Protein AF-A0A2W0BZJ8-F1 (afdb_monomer)

pLDDT: mean 74.76, std 22.72, range [30.5, 95.12]

Radius of gyration: 19.14 Å; Cα contacts (8 Å, |Δi|>4): 66; chains: 1; bounding box: 60×32×67 Å

Nearest PDB structures (foldseek):
  5wur-assembly1_A  TM=9.660E-01  e=5.192E-05  Bacillus subtilis subsp. subtilis str. 168
  5wuq-assembly1_A  TM=9.652E-01  e=1.629E-04  Bacillus subtilis subsp. subtilis str. 168
  8z6g-assembly3_F  TM=9.174E-01  e=8.027E-05  Pseudomonas aeruginosa
  8z6g-assembly1_B  TM=8.097E-01  e=4.410E-05  Pseudomonas aeruginosa
  4cxf-assembly1_A  TM=8.464E-01  e=1.694E-03  Cupriavidus metallidurans CH34

Foldseek 3Di:
DDDDDDDDDPDDDDDPPPPDDDDDDDPPPCPPPCQVLLVVLLVVLLVVPPVSLVVVCVVCLVVQLVLLCVLQVDNVRSVVLSVVLSVVCSVCSNVDPPPDGPNVVSSVSSVVSSVVVVVVVVVVVVPPDDDPDD

Sequence (134 aa):
MATAGQARGVKAREDSSVSTAIAASGPMVSHTLNRVNDADLIREAQRGSRTAFEELVRQYDQAVLRLALHLTGSEAEAQDIYQEAFLKAYRHLGNFRFECSFYTWMYRIVTNLCLDHLRKKKTRREDSPVMVDA

Mean predicted aligned error: 12.76 Å

Secondary structure (DSSP, 8-state):
-------------------------S-----TT-HHHHHHHHHHHHTT-HHHHHHHHHHHHHHHHHHHHHHHS-HHHHHHHHHHHHHHHHHHGGG--SSS-HHHHHHHHHHHHHHHHHHHHHHHHH--PPP---

Structure (mmCIF, N/CA/C/O backbone):
data_AF-A0A2W0BZJ8-F1
#
_entry.id   AF-A0A2W0BZJ8-F1
#
loop_
_atom_site.group_PDB
_atom_site.id
_atom_site.type_symbol
_atom_site.label_atom_id
_atom_site.label_alt_id
_atom_site.label_comp_id
_atom_site.label_asym_id
_atom_site.label_entity_id
_atom_site.label_seq_id
_atom_site.pdbx_PDB_ins_code
_atom_site.Cartn_x
_atom_site.Cartn_y
_atom_site.Cartn_z
_atom_site.occupancy
_atom_site.B_iso_or_equiv
_atom_site.auth_seq_id
_atom_site.auth_comp_id
_atom_site.auth_asym_id
_atom_site.auth_atom_id
_atom_site.pdbx_PDB_model_num
ATOM 1 N N . MET A 1 1 ? -5.863 -15.429 -40.295 1.00 39.69 1 MET A N 1
ATOM 2 C CA . MET A 1 1 ? -4.859 -14.473 -39.783 1.00 39.69 1 MET A CA 1
ATOM 3 C C . MET A 1 1 ? -5.545 -13.590 -38.760 1.00 39.69 1 MET A C 1
ATOM 5 O O . MET A 1 1 ? -6.467 -12.873 -39.118 1.00 39.69 1 MET A O 1
ATOM 9 N N . ALA A 1 2 ? -5.192 -13.758 -37.488 1.00 35.62 2 ALA A N 1
ATOM 10 C CA . ALA A 1 2 ? -5.750 -13.003 -36.375 1.00 35.62 2 ALA A CA 1
ATOM 11 C C . ALA A 1 2 ? -4.923 -11.732 -36.159 1.00 35.62 2 ALA A C 1
ATOM 13 O O . ALA A 1 2 ? -3.715 -11.835 -35.968 1.00 35.62 2 ALA A O 1
ATOM 14 N N . THR A 1 3 ? -5.576 -10.570 -36.136 1.00 35.91 3 THR A N 1
ATOM 15 C CA . THR A 1 3 ? -5.008 -9.353 -35.549 1.00 35.91 3 THR A CA 1
ATOM 16 C C . THR A 1 3 ? -6.038 -8.759 -34.604 1.00 35.91 3 THR A C 1
ATOM 18 O O . THR A 1 3 ? -7.092 -8.270 -35.004 1.00 35.91 3 THR A O 1
ATOM 21 N N . ALA A 1 4 ? -5.710 -8.884 -33.323 1.00 31.48 4 ALA A N 1
ATOM 22 C CA . ALA A 1 4 ? -6.309 -8.193 -32.202 1.00 31.48 4 ALA A CA 1
ATOM 23 C C . ALA A 1 4 ? -6.021 -6.685 -32.271 1.00 31.48 4 ALA A C 1
ATOM 25 O O . ALA A 1 4 ? -4.988 -6.281 -32.798 1.00 31.48 4 ALA A O 1
ATOM 26 N N . GLY A 1 5 ? -6.877 -5.869 -31.649 1.00 31.38 5 GLY A N 1
ATOM 27 C CA . GLY A 1 5 ? -6.461 -4.526 -31.239 1.00 31.38 5 GLY A CA 1
ATOM 28 C C . GLY A 1 5 ? -7.517 -3.430 -31.293 1.00 31.38 5 GLY A C 1
ATOM 29 O O . GLY A 1 5 ? -7.241 -2.375 -31.846 1.00 31.38 5 GLY A O 1
ATOM 30 N N . GLN A 1 6 ? -8.688 -3.613 -30.676 1.00 30.50 6 GLN A N 1
ATOM 31 C CA . GLN A 1 6 ? -9.502 -2.463 -30.266 1.00 30.50 6 GLN A CA 1
ATOM 32 C C . GLN A 1 6 ? -9.383 -2.316 -28.747 1.00 30.50 6 GLN A C 1
ATOM 34 O O . GLN A 1 6 ? -10.126 -2.918 -27.970 1.00 30.50 6 GLN A O 1
ATOM 39 N N . ALA A 1 7 ? -8.375 -1.553 -28.325 1.00 34.78 7 ALA A N 1
ATOM 40 C CA . ALA A 1 7 ? -8.195 -1.152 -26.941 1.00 34.78 7 ALA A CA 1
ATOM 41 C C . ALA A 1 7 ? -9.411 -0.323 -26.499 1.00 34.78 7 ALA A C 1
ATOM 43 O O . ALA A 1 7 ? -9.691 0.752 -27.031 1.00 34.78 7 ALA A O 1
ATOM 44 N N . ARG A 1 8 ? -10.159 -0.856 -25.529 1.00 34.06 8 ARG A N 1
ATOM 45 C CA . ARG A 1 8 ? -11.220 -0.142 -24.821 1.00 34.06 8 ARG A CA 1
ATOM 46 C C . ARG A 1 8 ? -10.609 1.050 -24.089 1.00 34.06 8 ARG A C 1
ATOM 48 O O . ARG A 1 8 ? -9.791 0.870 -23.191 1.00 34.06 8 ARG A O 1
ATOM 55 N N . GLY A 1 9 ? -11.064 2.249 -24.444 1.00 32.38 9 GLY A N 1
ATOM 56 C CA . GLY A 1 9 ? -10.831 3.464 -23.677 1.00 32.38 9 GLY A CA 1
ATOM 57 C C . GLY A 1 9 ? -11.359 3.306 -22.253 1.00 32.38 9 GLY A C 1
ATOM 58 O O . GLY A 1 9 ? -12.564 3.362 -22.004 1.00 32.38 9 GLY A O 1
ATOM 59 N N . VAL A 1 10 ? -10.448 3.105 -21.306 1.00 40.88 10 VAL A N 1
ATOM 60 C CA . VAL A 1 10 ? -10.720 3.291 -19.883 1.00 40.88 10 VAL A CA 1
ATOM 61 C C . VAL A 1 10 ? -10.695 4.786 -19.617 1.00 40.88 10 VAL A C 1
ATOM 63 O O . VAL A 1 10 ? -9.653 5.411 -19.468 1.00 40.88 10 VAL A O 1
ATOM 66 N N . LYS A 1 11 ? -11.908 5.338 -19.644 1.00 31.28 11 LYS A N 1
ATOM 67 C CA . LYS A 1 11 ? -12.306 6.669 -19.201 1.00 31.28 11 LYS A CA 1
ATOM 68 C C . LYS A 1 11 ? -11.482 7.103 -17.985 1.00 31.28 11 LYS A C 1
ATOM 70 O O . LYS A 1 11 ? -11.707 6.605 -16.882 1.00 31.28 11 LY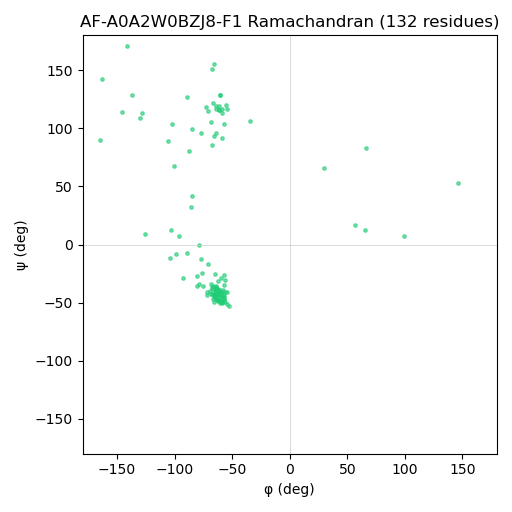S A O 1
ATOM 75 N N . ALA A 1 12 ? -10.555 8.026 -18.230 1.00 39.16 12 ALA A N 1
ATOM 76 C CA . ALA A 1 12 ? -9.969 8.892 -17.224 1.00 39.16 12 ALA A CA 1
ATOM 77 C C . ALA A 1 12 ? -11.116 9.624 -16.521 1.00 39.16 12 ALA A C 1
ATOM 79 O O . ALA A 1 12 ? -11.935 10.277 -17.170 1.00 39.16 12 ALA A O 1
ATOM 80 N N . ARG A 1 13 ? -11.232 9.428 -15.213 1.00 36.09 13 ARG A N 1
ATOM 81 C CA . ARG A 1 13 ? -12.170 10.162 -14.371 1.00 36.09 13 ARG A CA 1
ATOM 82 C C . ARG A 1 13 ? -11.546 10.379 -13.002 1.00 36.09 13 ARG A C 1
ATOM 84 O O . ARG A 1 13 ? -11.277 9.418 -12.286 1.00 36.09 13 ARG A O 1
ATOM 91 N N . GLU A 1 14 ? -11.322 11.667 -12.760 1.00 34.31 14 GLU A N 1
ATOM 92 C CA . GLU A 1 14 ? -11.259 12.379 -11.485 1.00 34.31 14 GLU A CA 1
ATOM 93 C C . GLU A 1 14 ? -10.102 12.031 -10.542 1.00 34.31 14 GLU A C 1
ATOM 95 O O . GLU A 1 14 ? -10.220 11.269 -9.586 1.00 34.31 14 GLU A O 1
ATOM 100 N N . ASP A 1 15 ? -8.954 12.657 -10.810 1.00 36.94 15 ASP A N 1
ATOM 101 C CA . ASP A 1 15 ? -8.429 13.763 -9.994 1.00 36.94 15 ASP A CA 1
ATOM 102 C C . ASP A 1 15 ? -8.806 13.744 -8.503 1.00 36.94 15 ASP A C 1
ATOM 104 O O . ASP A 1 15 ? -9.441 14.661 -7.987 1.00 36.94 15 ASP A O 1
ATOM 108 N N . SER A 1 16 ? -8.331 12.748 -7.755 1.00 39.12 16 SER A N 1
ATOM 109 C CA . SER A 1 16 ? -8.148 12.925 -6.314 1.00 39.12 16 SER A CA 1
ATOM 110 C C . SER A 1 16 ? -6.763 13.515 -6.071 1.00 39.12 16 SER A C 1
ATOM 112 O O . SER A 1 16 ? -5.781 12.829 -5.779 1.00 39.12 16 SER A O 1
ATOM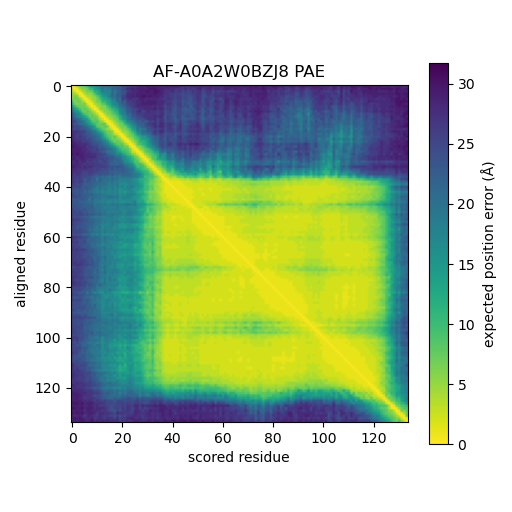 114 N N . SER A 1 17 ? -6.698 14.832 -6.258 1.00 38.44 17 SER A N 1
ATOM 115 C CA . SER A 1 17 ? -5.668 15.690 -5.690 1.00 38.44 17 SER A CA 1
ATOM 116 C C . SER A 1 17 ? -5.715 15.548 -4.168 1.00 38.44 17 SER A C 1
ATOM 118 O O . SER A 1 17 ? -6.457 16.249 -3.487 1.00 38.44 17 SER A O 1
ATOM 120 N N . VAL A 1 18 ? -4.933 14.621 -3.615 1.00 39.12 18 VAL A N 1
ATOM 121 C CA . VAL A 1 18 ? -4.582 14.651 -2.190 1.00 39.12 18 VAL A CA 1
ATOM 122 C C . VAL A 1 18 ? -3.176 15.224 -2.076 1.00 39.12 18 VAL A C 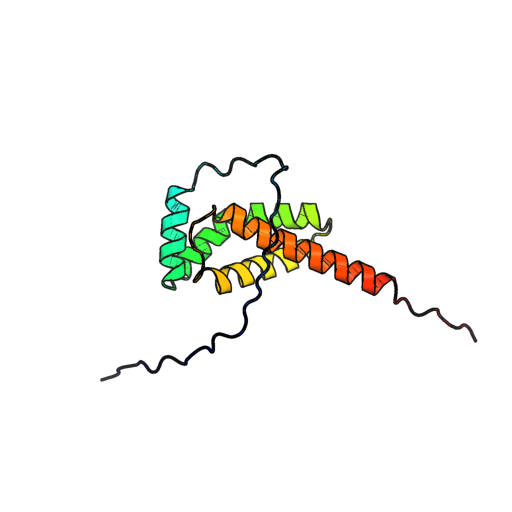1
ATOM 124 O O . VAL A 1 18 ? -2.202 14.556 -1.721 1.00 39.12 18 VAL A O 1
ATOM 127 N N . SER A 1 19 ? -3.086 16.510 -2.418 1.00 37.84 19 SER A N 1
ATOM 128 C CA . SER A 1 19 ? -2.018 17.389 -1.959 1.00 37.84 19 SER A CA 1
ATOM 129 C C . SER A 1 19 ? -2.160 17.547 -0.451 1.00 37.84 19 SER A C 1
ATOM 131 O O . SER A 1 19 ? -2.897 18.387 0.054 1.00 37.84 19 SER A O 1
ATOM 133 N N . THR A 1 20 ? -1.460 16.708 0.298 1.00 36.16 20 THR A N 1
ATOM 134 C CA . THR A 1 20 ? -1.161 16.982 1.701 1.00 36.16 20 THR A CA 1
ATOM 135 C C . THR A 1 20 ? 0.335 16.809 1.883 1.00 36.16 20 THR A C 1
ATOM 137 O O . THR A 1 20 ? 0.891 15.725 1.681 1.00 36.16 20 THR A O 1
ATOM 140 N N . ALA A 1 21 ? 0.988 17.936 2.161 1.00 40.28 21 ALA A N 1
ATOM 141 C CA . ALA A 1 21 ? 2.381 18.016 2.547 1.00 40.28 21 ALA A CA 1
ATOM 142 C C . ALA A 1 21 ? 2.548 17.294 3.887 1.00 40.28 21 ALA A C 1
ATOM 144 O O . ALA A 1 21 ? 1.963 17.689 4.891 1.00 40.28 21 ALA A O 1
ATOM 145 N N . ILE A 1 22 ? 3.325 16.218 3.889 1.00 48.47 22 ILE A N 1
ATOM 146 C CA . ILE A 1 22 ? 3.697 15.492 5.102 1.00 48.47 22 ILE A CA 1
ATOM 147 C C . ILE A 1 22 ? 5.124 15.900 5.429 1.00 48.47 22 ILE A C 1
ATOM 149 O O . ILE A 1 22 ? 6.072 15.494 4.755 1.00 48.47 22 ILE A O 1
ATOM 153 N N . ALA A 1 23 ? 5.239 16.765 6.435 1.00 35.56 23 ALA A N 1
ATOM 154 C CA . ALA A 1 23 ? 6.492 17.111 7.076 1.00 35.56 23 ALA A CA 1
ATOM 155 C C . ALA A 1 23 ? 7.116 15.845 7.682 1.00 35.56 23 ALA A C 1
ATOM 157 O O . ALA A 1 23 ? 6.465 15.078 8.392 1.00 35.56 23 ALA A O 1
ATOM 158 N N . ALA A 1 24 ? 8.382 15.622 7.348 1.00 50.09 24 ALA A N 1
ATOM 159 C CA . ALA A 1 24 ? 9.184 14.503 7.800 1.00 50.09 24 ALA A CA 1
ATOM 160 C C . ALA A 1 24 ? 9.453 14.587 9.312 1.00 50.09 24 ALA A C 1
ATOM 162 O O . ALA A 1 24 ? 10.066 15.548 9.770 1.00 50.09 24 ALA A O 1
ATOM 163 N N . SER A 1 25 ? 9.047 13.571 10.077 1.00 44.03 25 SER A N 1
ATOM 164 C CA . SER A 1 25 ? 9.653 13.215 11.372 1.00 44.03 25 SER A CA 1
ATOM 165 C C . SER A 1 25 ? 9.214 11.812 11.792 1.00 44.03 25 SER A C 1
ATOM 167 O O . SER A 1 25 ? 8.198 11.615 12.446 1.00 44.03 25 SER A O 1
ATOM 169 N N . GLY A 1 26 ? 9.999 10.824 11.376 1.00 45.34 26 GLY A N 1
ATOM 170 C CA . GLY A 1 26 ? 9.945 9.437 11.831 1.00 45.34 26 GLY A CA 1
ATOM 171 C C . GLY A 1 26 ? 11.260 8.762 11.435 1.00 45.34 26 GLY A C 1
ATOM 172 O O . GLY A 1 26 ? 11.804 9.118 10.384 1.00 45.34 26 GLY A O 1
ATOM 173 N N . PRO A 1 27 ? 11.829 7.862 12.261 1.00 41.09 27 PRO A N 1
ATOM 174 C CA . PRO A 1 27 ? 13.147 7.296 12.008 1.00 41.09 27 PRO A CA 1
ATOM 175 C C . PRO A 1 27 ? 13.102 6.548 10.679 1.00 41.09 27 PRO A C 1
ATOM 177 O O . PRO A 1 27 ? 12.346 5.593 10.499 1.00 41.09 27 PRO A O 1
ATOM 180 N N . MET A 1 28 ? 13.879 7.047 9.722 1.00 44.50 28 MET A N 1
ATOM 181 C CA . MET A 1 28 ? 13.995 6.486 8.388 1.00 44.50 28 MET A CA 1
ATOM 182 C C . MET A 1 28 ? 14.598 5.087 8.523 1.00 44.50 28 MET A C 1
ATOM 184 O O . MET A 1 28 ? 15.812 4.938 8.645 1.00 44.50 28 MET A O 1
ATOM 188 N N . VAL A 1 29 ? 13.752 4.055 8.553 1.00 48.94 29 VAL A N 1
ATOM 189 C CA . VAL A 1 29 ? 14.210 2.671 8.426 1.00 48.94 29 VAL A CA 1
ATOM 190 C C . VAL A 1 29 ? 14.935 2.590 7.087 1.00 48.94 29 VAL A C 1
ATOM 192 O O . VAL A 1 29 ? 14.349 2.810 6.027 1.00 48.94 29 VAL A O 1
ATOM 195 N N . SER A 1 30 ? 16.246 2.372 7.165 1.00 48.28 30 SER A N 1
ATOM 196 C CA . SER A 1 30 ? 17.178 2.412 6.044 1.00 48.28 30 SER A CA 1
ATOM 197 C C . SER A 1 30 ? 16.898 1.252 5.084 1.00 48.28 30 SER A C 1
ATOM 199 O O . SER A 1 30 ? 17.511 0.195 5.164 1.00 48.28 30 SER A O 1
ATOM 201 N N . HIS A 1 31 ? 15.963 1.442 4.153 1.00 54.28 31 HIS A N 1
ATOM 202 C CA . HIS A 1 31 ? 15.735 0.554 3.005 1.00 54.28 31 HIS A CA 1
ATOM 203 C C . HIS A 1 31 ? 16.675 0.922 1.842 1.00 54.28 31 HIS A C 1
ATOM 205 O O . HIS A 1 31 ? 16.294 1.039 0.681 1.00 54.28 31 HIS A O 1
ATOM 211 N N . THR A 1 32 ? 17.934 1.213 2.172 1.00 52.50 32 THR A N 1
ATOM 212 C CA . THR A 1 32 ? 18.896 1.834 1.250 1.00 52.50 32 THR A CA 1
ATOM 213 C C . THR A 1 32 ? 19.469 0.834 0.235 1.00 52.50 32 THR A C 1
ATOM 215 O O . THR A 1 32 ? 20.051 1.251 -0.760 1.00 52.50 32 THR A O 1
ATOM 218 N N . LEU A 1 33 ? 19.262 -0.473 0.423 1.00 47.12 33 LEU A N 1
ATOM 219 C CA . LEU A 1 33 ? 20.020 -1.507 -0.288 1.00 47.12 33 LEU A CA 1
ATOM 220 C C . LEU A 1 33 ? 19.441 -1.979 -1.638 1.00 47.12 33 LEU A C 1
ATOM 222 O O . LEU A 1 33 ? 20.157 -2.681 -2.339 1.00 47.12 33 LEU A O 1
ATOM 226 N N . ASN A 1 34 ? 18.228 -1.578 -2.058 1.00 55.25 34 ASN A N 1
ATOM 227 C CA . ASN A 1 34 ? 17.616 -2.117 -3.295 1.00 55.25 34 ASN A CA 1
ATOM 228 C C . ASN A 1 34 ? 17.155 -1.087 -4.348 1.00 55.25 34 ASN A C 1
ATOM 230 O O . ASN A 1 34 ? 16.549 -1.444 -5.355 1.00 55.25 34 ASN A O 1
ATOM 234 N N . ARG A 1 35 ? 17.499 0.197 -4.182 1.00 56.81 35 ARG A N 1
ATOM 235 C CA . ARG A 1 35 ? 16.977 1.288 -5.035 1.00 56.81 35 ARG A CA 1
ATOM 236 C C . ARG A 1 35 ? 17.228 1.114 -6.539 1.00 56.81 35 ARG A C 1
ATOM 238 O O . ARG A 1 35 ? 16.449 1.626 -7.337 1.00 56.81 35 ARG A O 1
ATOM 245 N N . VAL A 1 36 ? 18.322 0.448 -6.920 1.00 56.47 36 VAL A N 1
ATOM 246 C CA . VAL A 1 36 ? 18.694 0.248 -8.333 1.00 56.47 36 VAL A CA 1
ATOM 247 C C . VAL A 1 36 ? 17.759 -0.757 -9.007 1.00 56.47 36 VAL A C 1
ATOM 249 O O . VAL A 1 36 ? 17.308 -0.504 -10.117 1.00 56.47 36 VAL A O 1
ATOM 252 N N . ASN A 1 37 ? 17.400 -1.843 -8.317 1.00 77.69 37 ASN A N 1
ATOM 253 C CA . ASN A 1 37 ? 16.506 -2.867 -8.857 1.00 77.69 37 ASN A CA 1
ATOM 254 C C . ASN A 1 37 ? 15.042 -2.390 -8.861 1.00 77.69 37 ASN A C 1
ATOM 256 O O . ASN A 1 37 ? 14.301 -2.634 -9.810 1.00 77.69 37 ASN A O 1
ATOM 260 N N . ASP A 1 38 ? 14.644 -1.610 -7.851 1.00 83.81 38 ASP A N 1
ATOM 261 C CA . ASP A 1 38 ? 13.289 -1.060 -7.770 1.00 83.81 38 ASP A CA 1
ATOM 262 C C . ASP A 1 38 ? 12.930 -0.231 -9.006 1.00 83.81 38 ASP A C 1
ATOM 264 O O . ASP A 1 38 ? 11.831 -0.353 -9.540 1.00 83.81 38 ASP A O 1
ATOM 268 N N . ALA A 1 39 ? 13.848 0.618 -9.479 1.00 87.19 39 ALA A N 1
ATOM 269 C CA . ALA A 1 39 ? 13.569 1.515 -10.593 1.00 87.19 39 ALA A CA 1
ATOM 270 C C . ALA A 1 39 ? 13.239 0.753 -11.886 1.00 87.19 39 ALA A C 1
ATOM 272 O O . ALA A 1 39 ? 12.290 1.112 -12.591 1.00 87.19 39 ALA A O 1
ATOM 273 N N . ASP A 1 40 ? 13.985 -0.313 -12.171 1.00 90.31 40 ASP A N 1
ATOM 274 C CA . ASP A 1 40 ? 13.777 -1.147 -13.352 1.00 90.31 40 ASP A CA 1
ATOM 275 C C . ASP A 1 40 ? 12.511 -1.996 -13.220 1.00 90.31 40 ASP A C 1
ATOM 277 O O . ASP A 1 40 ? 11.688 -2.016 -14.139 1.00 90.31 40 ASP A O 1
ATOM 281 N N . LEU A 1 41 ? 12.276 -2.597 -12.048 1.00 91.19 41 LEU A N 1
ATOM 282 C CA . LEU A 1 41 ? 11.042 -3.334 -11.768 1.00 91.19 41 LEU A CA 1
ATOM 283 C C . LEU A 1 41 ? 9.800 -2.447 -11.910 1.00 91.19 41 LEU A C 1
ATOM 285 O O . LEU A 1 41 ? 8.806 -2.866 -12.501 1.00 91.19 41 LEU A O 1
ATOM 289 N N . ILE A 1 42 ? 9.854 -1.199 -11.435 1.00 91.19 42 ILE A N 1
ATOM 290 C CA . ILE A 1 42 ? 8.746 -0.247 -11.575 1.00 91.19 42 ILE A CA 1
ATOM 291 C C . ILE A 1 42 ? 8.510 0.080 -13.049 1.00 91.19 42 ILE A C 1
ATOM 293 O O . ILE A 1 42 ? 7.361 0.088 -13.486 1.00 91.19 42 ILE A O 1
ATOM 297 N N . ARG A 1 43 ? 9.565 0.311 -13.839 1.00 92.00 43 ARG A N 1
ATOM 298 C CA . ARG A 1 43 ? 9.432 0.593 -15.280 1.00 92.00 43 ARG A CA 1
ATOM 299 C C . ARG A 1 43 ? 8.834 -0.581 -16.050 1.00 92.00 43 ARG A C 1
ATOM 301 O O . ARG A 1 43 ? 8.023 -0.362 -16.947 1.00 92.00 43 ARG A O 1
ATOM 308 N N . GLU A 1 44 ? 9.225 -1.810 -15.733 1.00 91.69 44 GLU A N 1
ATOM 309 C CA . GLU A 1 44 ? 8.647 -3.010 -16.349 1.00 91.69 44 GLU A CA 1
ATOM 310 C C . GLU A 1 44 ? 7.193 -3.222 -15.903 1.00 91.69 44 GLU A C 1
ATOM 312 O O . GLU A 1 44 ? 6.319 -3.528 -16.719 1.00 91.69 44 GLU A O 1
ATOM 317 N N . ALA A 1 45 ? 6.889 -2.977 -14.628 1.00 91.88 45 ALA A N 1
ATOM 318 C CA . ALA A 1 45 ? 5.528 -3.043 -14.109 1.00 91.88 45 ALA A CA 1
ATOM 319 C C . ALA A 1 45 ? 4.614 -1.976 -14.742 1.00 91.88 45 ALA A C 1
ATOM 321 O O . ALA A 1 45 ? 3.471 -2.274 -15.089 1.00 91.88 45 ALA A O 1
ATOM 322 N N . GLN A 1 46 ? 5.125 -0.764 -14.992 1.00 92.06 46 GLN A N 1
ATOM 323 C CA . GLN A 1 46 ? 4.427 0.292 -15.738 1.00 92.06 46 GLN A CA 1
ATOM 324 C C . GLN A 1 46 ? 4.115 -0.108 -17.186 1.00 92.06 46 GLN A C 1
ATOM 326 O O . GLN A 1 46 ? 3.090 0.303 -17.726 1.00 92.06 46 GLN A O 1
ATOM 331 N N . ARG A 1 47 ? 4.957 -0.946 -17.806 1.00 91.50 47 ARG A N 1
ATOM 332 C CA . ARG A 1 47 ? 4.718 -1.523 -19.141 1.00 91.50 47 ARG A CA 1
ATOM 333 C C . ARG A 1 47 ? 3.747 -2.710 -19.130 1.00 91.50 47 ARG A C 1
ATOM 335 O O . ARG A 1 47 ? 3.439 -3.250 -20.189 1.00 91.50 47 ARG A O 1
ATOM 342 N N . GLY A 1 48 ? 3.239 -3.102 -17.960 1.00 88.69 48 GLY A N 1
ATOM 343 C CA . GLY A 1 48 ? 2.260 -4.177 -17.799 1.00 88.69 48 GLY A CA 1
ATOM 344 C C . GLY A 1 48 ? 2.850 -5.523 -17.374 1.00 88.69 48 GLY A C 1
ATOM 345 O O . GLY A 1 48 ? 2.115 -6.511 -17.326 1.00 88.69 48 GLY A O 1
ATOM 346 N N . SER A 1 49 ? 4.144 -5.592 -17.034 1.00 92.81 49 SER A N 1
ATOM 347 C CA . SER A 1 49 ? 4.746 -6.818 -16.500 1.00 92.81 49 SER A CA 1
ATOM 348 C C . SER A 1 49 ? 4.207 -7.123 -15.102 1.00 92.81 49 SER A C 1
ATOM 350 O O . SER A 1 49 ? 4.576 -6.493 -14.109 1.00 92.81 49 SER A O 1
ATOM 352 N N . ARG A 1 50 ? 3.326 -8.125 -15.012 1.00 90.69 50 ARG A N 1
ATOM 353 C CA . ARG A 1 50 ? 2.776 -8.598 -13.730 1.00 90.69 50 ARG A CA 1
ATOM 354 C C . ARG A 1 50 ? 3.863 -9.186 -12.835 1.00 90.69 50 ARG A C 1
ATOM 356 O O . ARG A 1 50 ? 3.861 -8.915 -11.642 1.00 90.69 50 ARG A O 1
ATOM 363 N N . THR A 1 51 ? 4.817 -9.910 -13.414 1.00 92.38 51 THR A N 1
ATOM 364 C CA . THR A 1 51 ? 5.938 -10.514 -12.684 1.00 92.38 51 THR A CA 1
ATOM 365 C C . THR A 1 51 ? 6.821 -9.456 -12.024 1.00 92.38 51 THR A C 1
ATOM 367 O O . THR A 1 51 ? 7.221 -9.627 -10.878 1.00 92.38 51 THR A O 1
ATOM 370 N N . ALA A 1 52 ? 7.074 -8.331 -12.703 1.00 91.75 52 ALA A N 1
ATOM 371 C CA . ALA A 1 52 ? 7.850 -7.235 -12.123 1.00 91.75 52 ALA A CA 1
ATOM 372 C C . ALA A 1 52 ? 7.129 -6.590 -10.928 1.00 91.75 52 ALA A C 1
ATOM 374 O O . ALA A 1 52 ? 7.755 -6.255 -9.924 1.00 91.75 52 ALA A O 1
ATOM 375 N N . PHE A 1 53 ? 5.799 -6.465 -11.006 1.00 91.38 53 PHE A N 1
ATOM 376 C CA . PHE A 1 53 ? 5.006 -6.001 -9.872 1.00 91.38 53 PHE A CA 1
ATOM 377 C C . PHE A 1 53 ? 5.003 -7.005 -8.717 1.00 91.38 53 PHE A C 1
ATOM 379 O O . PHE A 1 53 ? 5.156 -6.601 -7.573 1.00 91.38 53 PHE A O 1
ATOM 386 N N . GLU A 1 54 ? 4.859 -8.303 -8.991 1.00 92.12 54 GLU A N 1
ATOM 387 C CA . GLU A 1 54 ? 4.932 -9.340 -7.955 1.00 92.12 54 GLU A CA 1
ATOM 388 C C . GLU A 1 54 ? 6.268 -9.313 -7.209 1.00 92.12 54 GLU A C 1
ATOM 390 O O . GLU A 1 54 ? 6.285 -9.463 -5.991 1.00 92.12 54 GLU A O 1
ATOM 395 N N . GLU A 1 55 ? 7.372 -9.071 -7.913 1.00 91.75 55 GLU A N 1
ATOM 396 C CA . GLU A 1 55 ? 8.691 -8.933 -7.296 1.00 91.75 55 GLU A CA 1
ATOM 397 C C . GLU A 1 55 ? 8.770 -7.697 -6.386 1.00 91.75 55 GLU A C 1
ATOM 399 O O . GLU A 1 55 ? 9.238 -7.795 -5.252 1.00 91.75 55 GLU A O 1
ATOM 404 N N . LEU A 1 56 ? 8.219 -6.555 -6.818 1.00 91.12 56 LEU A N 1
ATOM 405 C CA . LEU A 1 56 ? 8.074 -5.380 -5.949 1.00 91.12 56 LEU A CA 1
ATOM 406 C C . LEU A 1 56 ? 7.230 -5.703 -4.710 1.00 91.12 56 LEU A C 1
ATOM 408 O O . LEU A 1 56 ? 7.599 -5.333 -3.599 1.00 91.12 56 LEU A O 1
ATOM 412 N N . VAL A 1 57 ? 6.111 -6.414 -4.868 1.00 91.19 57 VAL A N 1
ATOM 413 C CA . VAL A 1 57 ? 5.268 -6.807 -3.731 1.00 91.19 57 VAL A CA 1
ATOM 414 C C . VAL A 1 57 ? 6.067 -7.653 -2.743 1.00 91.19 57 VAL A C 1
ATOM 416 O O . VAL A 1 57 ? 6.084 -7.314 -1.568 1.00 91.19 57 VAL A O 1
ATOM 419 N N . ARG A 1 58 ? 6.783 -8.687 -3.200 1.00 90.69 58 ARG A 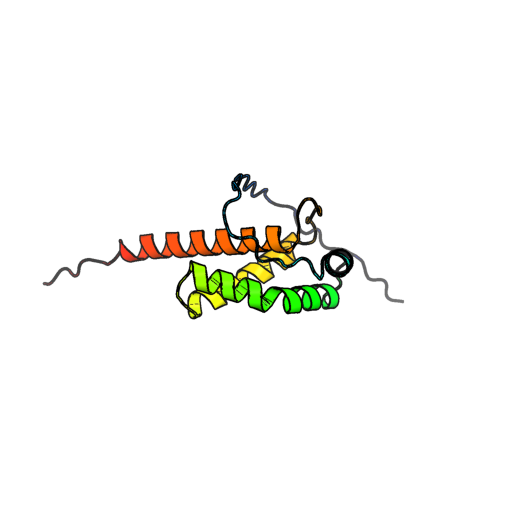N 1
ATOM 420 C CA . ARG A 1 58 ? 7.595 -9.567 -2.333 1.00 90.69 58 ARG A CA 1
ATOM 421 C C . ARG A 1 58 ? 8.688 -8.831 -1.561 1.00 90.69 58 ARG A C 1
ATOM 423 O O . ARG A 1 58 ? 9.080 -9.278 -0.493 1.00 90.69 58 ARG A O 1
ATOM 430 N N . GLN A 1 59 ? 9.209 -7.732 -2.097 1.00 89.94 59 GLN A N 1
ATOM 431 C CA . GLN A 1 59 ? 10.227 -6.941 -1.403 1.00 89.94 59 GLN A CA 1
ATOM 432 C C . GLN A 1 59 ? 9.624 -6.046 -0.316 1.00 89.94 59 GLN A C 1
ATOM 434 O O . GLN A 1 59 ? 10.249 -5.803 0.717 1.00 89.94 59 GLN A O 1
ATOM 439 N N . TYR A 1 60 ? 8.411 -5.545 -0.551 1.00 90.31 60 TYR A N 1
ATOM 440 C CA . TYR A 1 60 ? 7.779 -4.535 0.293 1.00 90.31 60 TYR A CA 1
ATOM 441 C C . TYR A 1 60 ? 6.680 -5.082 1.215 1.00 90.31 60 TYR A C 1
ATOM 443 O O . TYR A 1 60 ? 6.255 -4.369 2.128 1.00 90.31 60 TYR A O 1
ATOM 451 N N . ASP A 1 61 ? 6.238 -6.325 1.024 1.00 91.06 61 ASP A N 1
ATOM 452 C CA . ASP A 1 61 ? 5.117 -6.954 1.729 1.00 91.06 61 ASP A CA 1
ATOM 453 C C . ASP A 1 61 ? 5.248 -6.870 3.254 1.00 91.06 61 ASP A C 1
ATOM 455 O O . ASP A 1 61 ? 4.371 -6.328 3.931 1.00 91.06 61 ASP A O 1
ATOM 459 N N . GLN A 1 62 ? 6.375 -7.311 3.806 1.00 91.38 62 GLN A N 1
ATOM 460 C CA . GLN A 1 62 ? 6.606 -7.349 5.239 1.00 91.38 62 GLN A CA 1
ATOM 461 C C . GLN A 1 62 ? 6.707 -5.948 5.835 1.00 91.38 62 GLN A C 1
ATOM 463 O O . GLN A 1 62 ? 6.270 -5.718 6.962 1.00 91.38 62 GLN A O 1
ATOM 4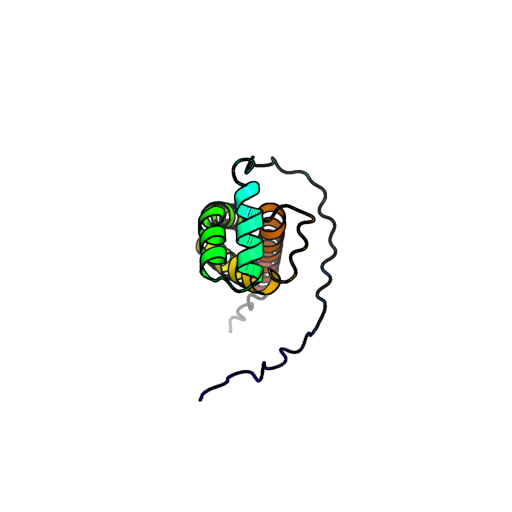68 N N . ALA A 1 63 ? 7.311 -5.004 5.111 1.00 89.25 63 ALA A N 1
ATOM 469 C CA . ALA A 1 63 ? 7.441 -3.632 5.584 1.00 89.25 63 ALA A CA 1
ATOM 470 C C . ALA A 1 63 ? 6.070 -2.946 5.643 1.00 89.25 63 ALA A C 1
ATOM 472 O O . ALA A 1 63 ? 5.749 -2.297 6.639 1.00 89.25 63 ALA A O 1
ATOM 473 N N . VAL A 1 64 ? 5.246 -3.152 4.613 1.00 91.38 64 VAL A N 1
ATOM 474 C CA . VAL A 1 64 ? 3.875 -2.637 4.535 1.00 91.38 64 VAL A CA 1
ATOM 475 C C . VAL A 1 64 ? 2.992 -3.256 5.613 1.00 91.38 64 VAL A C 1
ATOM 477 O O . VAL A 1 64 ? 2.296 -2.523 6.313 1.00 91.38 64 VAL A O 1
ATOM 480 N N . LEU A 1 65 ? 3.056 -4.576 5.802 1.00 91.50 65 LEU A N 1
ATOM 481 C CA . LEU A 1 65 ? 2.262 -5.261 6.819 1.00 91.50 65 LEU A CA 1
ATOM 482 C C . LEU A 1 65 ? 2.648 -4.805 8.232 1.00 91.50 65 LEU A C 1
ATOM 484 O O . LEU A 1 65 ? 1.775 -4.467 9.027 1.00 91.50 65 LEU A O 1
ATOM 488 N N . ARG A 1 66 ? 3.951 -4.708 8.537 1.00 92.38 66 ARG A N 1
ATOM 489 C CA . ARG A 1 66 ? 4.427 -4.182 9.830 1.00 92.38 66 ARG A CA 1
ATOM 490 C C . ARG A 1 66 ? 3.966 -2.749 10.076 1.00 92.38 66 ARG A C 1
ATOM 492 O O . ARG A 1 66 ? 3.578 -2.423 11.195 1.00 92.38 66 ARG A O 1
ATOM 499 N N . LEU A 1 67 ? 3.988 -1.901 9.048 1.00 91.19 67 LEU A N 1
ATOM 500 C CA . LEU A 1 67 ? 3.493 -0.530 9.148 1.00 91.19 67 LEU A CA 1
ATOM 501 C C . LEU A 1 67 ? 1.986 -0.494 9.433 1.00 91.19 67 LEU A C 1
ATOM 503 O O . LEU A 1 67 ? 1.553 0.219 10.337 1.00 91.19 67 LEU A O 1
ATOM 507 N N . ALA A 1 68 ? 1.193 -1.276 8.700 1.00 92.38 68 ALA A N 1
ATOM 508 C CA . ALA A 1 68 ? -0.251 -1.354 8.899 1.00 92.38 68 ALA A CA 1
ATOM 509 C C . ALA A 1 68 ? -0.601 -1.887 10.299 1.00 92.38 68 ALA A C 1
ATOM 511 O O . ALA A 1 68 ? -1.453 -1.312 10.978 1.00 92.38 68 ALA A O 1
ATOM 512 N N . LEU A 1 69 ? 0.108 -2.915 10.775 1.00 93.56 69 LEU A N 1
ATOM 513 C CA . LEU A 1 69 ? -0.027 -3.448 12.135 1.00 93.56 69 LEU A CA 1
ATOM 514 C C . LEU A 1 69 ? 0.286 -2.392 13.195 1.00 93.56 69 LEU A C 1
ATOM 516 O O . LEU A 1 69 ? -0.481 -2.226 14.140 1.00 93.56 69 LEU A O 1
ATOM 520 N N . HIS A 1 70 ? 1.381 -1.649 13.025 1.00 92.25 70 HIS A N 1
ATOM 521 C CA . HIS A 1 70 ? 1.775 -0.601 13.961 1.00 92.25 70 HIS A CA 1
ATOM 522 C C . HIS A 1 70 ? 0.733 0.524 14.053 1.00 92.25 70 HIS A C 1
ATOM 524 O O . HIS A 1 70 ? 0.471 1.033 15.138 1.00 92.25 70 HIS A O 1
ATOM 530 N N . LEU A 1 71 ? 0.121 0.897 12.925 1.00 89.81 71 LEU A N 1
ATOM 531 C CA . LEU A 1 71 ? -0.857 1.985 12.866 1.00 89.81 71 LEU A CA 1
ATOM 532 C C . LEU A 1 71 ? -2.264 1.570 13.323 1.00 89.81 71 LEU A C 1
ATOM 534 O O . LEU A 1 71 ? -2.974 2.380 13.914 1.00 89.81 71 LEU A O 1
ATOM 538 N N . THR A 1 72 ? -2.691 0.339 13.039 1.00 91.62 72 THR A N 1
ATOM 539 C CA . THR A 1 72 ? -4.052 -0.133 13.360 1.00 91.62 72 THR A CA 1
ATOM 540 C C . THR A 1 72 ? -4.156 -0.826 14.715 1.00 91.62 72 THR A C 1
ATOM 542 O O . THR A 1 72 ? -5.230 -0.817 15.320 1.00 91.62 72 THR A O 1
ATOM 545 N N . GLY A 1 73 ? -3.074 -1.459 15.181 1.00 91.38 73 GLY A N 1
ATOM 546 C CA . GLY A 1 73 ? -3.064 -2.293 16.383 1.00 91.38 73 GLY A CA 1
ATOM 547 C C . GLY A 1 73 ? -3.919 -3.563 16.280 1.00 91.38 73 GLY A C 1
ATOM 548 O O . GLY A 1 73 ? -4.191 -4.190 17.301 1.00 91.38 73 GLY A O 1
ATOM 549 N N . SER A 1 74 ? -4.381 -3.938 15.081 1.00 92.12 74 SER A N 1
ATOM 550 C CA . SER A 1 74 ? -5.221 -5.115 14.846 1.00 92.12 74 SER A CA 1
ATOM 551 C C . SER A 1 74 ? -4.754 -5.856 13.602 1.00 92.12 74 SER A C 1
ATOM 553 O O . SER A 1 74 ? -4.619 -5.263 12.537 1.00 92.12 74 SER A O 1
ATOM 555 N N . GLU A 1 75 ? -4.544 -7.164 13.732 1.00 92.69 75 GLU A N 1
ATOM 556 C CA . GLU A 1 75 ? -4.077 -8.002 12.627 1.00 92.69 75 GLU A CA 1
ATOM 557 C C . GLU A 1 75 ? -5.077 -8.072 11.470 1.00 92.69 75 GLU A C 1
ATOM 559 O O . GLU A 1 75 ? -4.681 -7.934 10.317 1.00 92.69 75 GLU A O 1
ATOM 564 N N . ALA A 1 76 ? -6.372 -8.191 11.774 1.00 92.38 76 ALA A N 1
ATOM 565 C CA . ALA A 1 76 ? -7.423 -8.224 10.758 1.00 92.38 76 ALA A CA 1
ATOM 566 C C . ALA A 1 76 ? -7.449 -6.933 9.919 1.00 92.38 76 ALA A C 1
ATOM 568 O O . ALA A 1 76 ? -7.366 -6.983 8.696 1.00 92.38 76 ALA A O 1
ATOM 569 N N . GLU A 1 77 ? -7.467 -5.770 10.577 1.00 91.19 77 GLU A N 1
ATOM 570 C CA . GLU A 1 77 ? -7.460 -4.473 9.88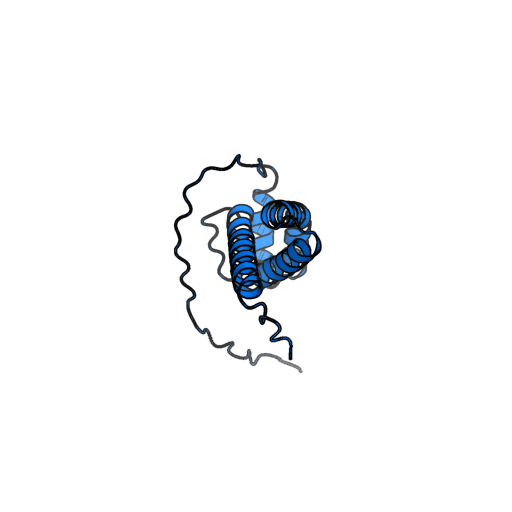6 1.00 91.19 77 GLU A CA 1
ATOM 571 C C . GLU A 1 77 ? -6.161 -4.255 9.104 1.00 91.19 77 GLU A C 1
ATOM 573 O O . GLU A 1 77 ? -6.176 -3.727 7.993 1.00 91.19 77 GLU A O 1
ATOM 578 N N . ALA A 1 78 ? -5.021 -4.671 9.662 1.00 93.25 78 ALA A N 1
ATOM 579 C CA . ALA A 1 78 ? -3.746 -4.563 8.971 1.00 93.25 78 ALA A CA 1
ATOM 580 C C . ALA A 1 78 ? -3.717 -5.400 7.687 1.00 93.25 78 ALA A C 1
ATOM 582 O O . ALA A 1 78 ? -3.189 -4.932 6.679 1.00 93.25 78 ALA A O 1
ATOM 583 N N . GLN A 1 79 ? -4.302 -6.600 7.706 1.00 94.25 79 GLN A N 1
ATOM 584 C CA . GLN A 1 79 ? -4.388 -7.479 6.543 1.00 94.25 79 GLN A CA 1
ATOM 585 C C . GLN A 1 79 ? -5.298 -6.898 5.450 1.00 94.25 79 GLN A C 1
ATOM 587 O O . GLN A 1 79 ? -4.973 -6.995 4.262 1.00 94.25 79 GLN A O 1
ATOM 592 N N . ASP A 1 80 ? -6.405 -6.263 5.833 1.00 93.25 80 ASP A N 1
ATOM 593 C CA . ASP A 1 80 ? -7.308 -5.583 4.899 1.00 93.25 80 ASP A CA 1
ATOM 594 C C . ASP A 1 80 ? -6.628 -4.370 4.253 1.00 93.25 80 ASP A C 1
ATOM 596 O O . ASP A 1 80 ? -6.617 -4.223 3.027 1.00 93.25 80 ASP A O 1
ATOM 600 N N . ILE A 1 81 ? -5.967 -3.540 5.063 1.00 94.38 81 ILE A N 1
ATOM 601 C CA . ILE A 1 81 ? -5.211 -2.379 4.579 1.00 94.38 81 ILE A CA 1
ATOM 602 C C . ILE A 1 81 ? -4.048 -2.809 3.694 1.00 94.38 81 ILE A C 1
ATOM 604 O O . ILE A 1 81 ? -3.808 -2.179 2.666 1.00 94.38 81 ILE A O 1
ATOM 608 N N . TYR A 1 82 ? -3.333 -3.874 4.060 1.00 93.44 82 TYR A N 1
ATOM 609 C CA . TYR A 1 82 ? -2.266 -4.453 3.248 1.00 93.44 82 TYR A CA 1
ATOM 610 C C . TYR A 1 82 ? -2.780 -4.786 1.841 1.00 93.44 82 TYR A C 1
ATOM 612 O O . TYR A 1 82 ? -2.208 -4.334 0.844 1.00 93.44 82 TYR A O 1
ATOM 620 N N . GLN A 1 83 ? -3.898 -5.510 1.751 1.00 94.56 83 GLN A N 1
ATOM 621 C CA . GLN A 1 83 ? -4.498 -5.881 0.470 1.00 94.56 83 GLN A CA 1
ATOM 622 C C . GLN A 1 83 ? -4.933 -4.645 -0.324 1.00 94.56 83 GLN A C 1
ATOM 624 O O . GLN A 1 83 ? -4.585 -4.504 -1.501 1.00 94.56 83 GLN A O 1
ATOM 629 N N . GLU A 1 84 ? -5.652 -3.713 0.307 1.00 95.12 84 GLU A N 1
ATOM 630 C CA . GLU A 1 84 ? -6.124 -2.505 -0.369 1.00 95.12 84 GLU A CA 1
ATOM 631 C C . GLU A 1 84 ? -4.963 -1.614 -0.836 1.00 95.12 84 GLU A C 1
ATOM 633 O O . GLU A 1 84 ? -5.022 -1.045 -1.933 1.00 95.12 84 GLU A O 1
ATOM 638 N N . ALA A 1 85 ? -3.886 -1.526 -0.053 1.00 95.06 85 ALA A N 1
ATOM 639 C CA . ALA A 1 85 ? -2.708 -0.740 -0.383 1.00 95.06 85 ALA A CA 1
ATOM 640 C C . ALA A 1 85 ? -2.032 -1.259 -1.652 1.00 95.06 85 ALA A C 1
ATOM 642 O O . ALA A 1 85 ? -1.773 -0.470 -2.560 1.00 95.06 85 ALA A O 1
ATOM 643 N N . PHE A 1 86 ? -1.801 -2.571 -1.766 1.00 94.38 86 PHE A N 1
ATOM 644 C CA . PHE A 1 86 ? -1.185 -3.145 -2.965 1.00 94.38 86 PHE A CA 1
ATOM 645 C C . PHE A 1 86 ? -2.099 -3.067 -4.191 1.00 94.38 86 PHE A C 1
ATOM 647 O O . PHE A 1 86 ? -1.623 -2.802 -5.296 1.00 94.38 86 PHE A O 1
ATOM 654 N N . LEU A 1 87 ? -3.417 -3.189 -4.012 1.00 94.31 87 LEU A N 1
ATOM 655 C CA . LEU A 1 87 ? -4.382 -2.959 -5.089 1.00 94.31 87 LEU A CA 1
ATOM 656 C C . LEU A 1 87 ? -4.377 -1.498 -5.569 1.00 94.31 87 LEU A C 1
ATOM 658 O O . LEU A 1 87 ? -4.437 -1.244 -6.775 1.00 94.31 87 LEU A O 1
ATOM 662 N N . LYS A 1 88 ? -4.294 -0.524 -4.652 1.00 94.12 88 LYS A N 1
ATOM 663 C CA . LYS A 1 88 ? -4.134 0.901 -4.995 1.00 94.12 88 LYS A CA 1
ATOM 664 C C . LYS A 1 88 ? -2.794 1.151 -5.675 1.00 94.12 88 LYS A C 1
ATOM 666 O O . LYS A 1 88 ? -2.769 1.821 -6.706 1.00 94.12 88 LYS A O 1
ATOM 671 N N . ALA A 1 89 ? -1.714 0.574 -5.155 1.00 93.31 89 ALA A N 1
ATOM 672 C CA . ALA A 1 89 ? -0.392 0.678 -5.751 1.00 93.31 89 ALA A CA 1
ATOM 673 C C . ALA A 1 89 ? -0.416 0.179 -7.199 1.00 93.31 89 ALA A C 1
ATOM 675 O O . ALA A 1 89 ? -0.038 0.926 -8.090 1.00 93.31 89 ALA A O 1
ATOM 676 N N . TYR A 1 90 ? -0.971 -1.007 -7.464 1.00 92.69 90 TYR A N 1
ATOM 677 C CA . TYR A 1 90 ? -1.073 -1.551 -8.821 1.00 92.69 90 TYR A CA 1
ATOM 678 C C . TYR A 1 90 ? -1.831 -0.622 -9.781 1.00 92.69 90 TYR A C 1
ATOM 680 O O . TYR A 1 90 ? -1.371 -0.359 -10.890 1.00 92.69 90 TYR A O 1
ATOM 688 N N . ARG A 1 91 ? -2.973 -0.068 -9.347 1.00 92.31 91 ARG A N 1
ATOM 689 C CA . ARG A 1 91 ? -3.787 0.840 -10.176 1.00 92.31 91 ARG A CA 1
ATOM 690 C C . ARG A 1 91 ? -3.096 2.165 -10.485 1.00 92.31 91 ARG A C 1
ATOM 692 O O . ARG A 1 91 ? -3.300 2.714 -11.564 1.00 92.31 91 ARG A O 1
ATOM 699 N N . HIS A 1 92 ? -2.318 2.695 -9.546 1.00 92.56 92 HIS A N 1
ATOM 700 C CA . HIS A 1 92 ? -1.697 4.014 -9.674 1.00 92.56 92 HIS A CA 1
ATOM 701 C C . HIS A 1 92 ? -0.230 3.967 -10.118 1.00 92.56 92 HIS A C 1
ATOM 703 O O . HIS A 1 92 ? 0.329 5.012 -10.451 1.00 92.56 92 HIS A O 1
ATOM 709 N N . LEU A 1 93 ? 0.380 2.779 -10.188 1.00 92.06 93 LEU A N 1
ATOM 710 C CA . LEU A 1 93 ? 1.786 2.601 -10.558 1.00 92.06 93 LEU A CA 1
ATOM 711 C C . LEU A 1 93 ? 2.116 3.192 -11.931 1.00 92.06 93 LEU A C 1
ATOM 713 O O . LEU A 1 93 ? 3.192 3.756 -12.115 1.00 92.06 93 LEU A O 1
ATOM 717 N N . GLY A 1 94 ? 1.170 3.122 -12.873 1.00 90.06 94 GLY A N 1
ATOM 718 C CA . GLY A 1 94 ? 1.305 3.706 -14.211 1.00 90.06 94 GLY A CA 1
ATOM 719 C C . GLY A 1 94 ? 1.583 5.213 -14.209 1.00 90.06 94 GLY A C 1
ATOM 720 O O . GLY A 1 94 ? 2.216 5.711 -15.131 1.00 90.06 94 GLY A O 1
ATOM 721 N N . ASN A 1 95 ? 1.166 5.933 -13.161 1.00 89.25 95 ASN A N 1
ATOM 722 C CA . ASN A 1 95 ? 1.389 7.373 -13.011 1.00 89.25 95 ASN A CA 1
ATOM 723 C C . ASN A 1 95 ? 2.517 7.707 -12.015 1.00 89.25 95 ASN A C 1
ATOM 725 O O . ASN A 1 95 ? 2.643 8.843 -11.560 1.00 89.25 95 ASN A O 1
ATOM 729 N N . PHE A 1 96 ? 3.321 6.723 -11.612 1.00 90.31 96 PHE A N 1
ATOM 730 C CA . PHE A 1 96 ? 4.428 6.952 -10.691 1.00 90.31 96 PHE A CA 1
ATOM 731 C C . PHE A 1 96 ? 5.582 7.690 -11.394 1.00 90.31 96 PHE A C 1
ATOM 733 O O . PHE A 1 96 ? 6.166 7.186 -12.353 1.00 90.31 96 PHE A O 1
ATOM 740 N N . ARG A 1 97 ? 5.915 8.894 -10.906 1.00 86.00 97 ARG A N 1
ATOM 741 C CA . ARG A 1 97 ? 6.848 9.843 -11.554 1.00 86.00 97 ARG A CA 1
ATOM 742 C C . ARG A 1 97 ? 8.296 9.788 -11.042 1.00 86.00 97 ARG A C 1
ATOM 744 O O . ARG A 1 97 ? 9.086 10.646 -11.411 1.00 86.00 97 ARG A O 1
ATOM 751 N N . PHE A 1 98 ? 8.653 8.819 -10.192 1.00 88.69 98 PHE A N 1
ATOM 752 C CA . PHE A 1 98 ? 10.001 8.666 -9.603 1.00 88.69 98 PHE A CA 1
ATOM 753 C C . PHE A 1 98 ? 10.537 9.888 -8.821 1.00 88.69 98 PHE A C 1
ATOM 755 O O . PHE A 1 98 ? 11.722 9.960 -8.516 1.00 88.69 98 PHE A O 1
ATOM 762 N N . GLU A 1 99 ? 9.674 10.833 -8.439 1.00 88.38 99 GLU A N 1
ATOM 763 C CA . GLU A 1 99 ? 10.045 12.009 -7.629 1.00 88.38 99 GLU A CA 1
ATOM 764 C C . GLU A 1 99 ? 10.366 11.648 -6.167 1.00 88.38 99 GLU A C 1
ATOM 766 O O . GLU A 1 99 ? 10.977 12.421 -5.434 1.00 88.38 99 GLU A O 1
ATOM 771 N N . CYS A 1 100 ? 9.951 10.460 -5.729 1.00 88.00 100 CYS A N 1
ATOM 772 C CA . CYS A 1 100 ? 10.275 9.889 -4.430 1.00 88.00 100 CYS A CA 1
ATOM 773 C C . CYS A 1 100 ? 10.510 8.381 -4.569 1.00 88.00 100 CYS A C 1
ATOM 775 O O . CYS A 1 100 ? 10.257 7.798 -5.623 1.00 88.00 100 CYS A O 1
ATOM 777 N N . SER A 1 101 ? 11.006 7.741 -3.509 1.00 88.50 101 SER A N 1
ATOM 778 C CA . SER A 1 101 ? 11.166 6.285 -3.511 1.00 88.50 101 SER A CA 1
ATOM 779 C C . SER A 1 101 ? 9.804 5.583 -3.532 1.00 88.50 101 SER A C 1
ATOM 781 O O . SER A 1 101 ? 8.825 6.102 -2.984 1.00 88.50 101 SER A O 1
ATOM 783 N N . PHE A 1 102 ? 9.744 4.382 -4.112 1.00 89.06 102 PHE A N 1
ATOM 784 C CA . PHE A 1 102 ? 8.529 3.565 -4.092 1.00 89.06 102 PHE A CA 1
ATOM 785 C C . PHE A 1 102 ? 8.048 3.312 -2.663 1.00 89.06 102 PHE A C 1
ATOM 787 O O . PHE A 1 102 ? 6.863 3.460 -2.383 1.00 89.06 102 PHE A O 1
ATOM 794 N N . TYR A 1 103 ? 8.977 3.051 -1.738 1.00 88.44 103 TYR A N 1
ATOM 795 C CA . TYR A 1 103 ? 8.662 2.915 -0.320 1.00 88.44 103 TYR A CA 1
ATOM 796 C C . TYR A 1 103 ? 7.965 4.153 0.248 1.00 88.44 103 TYR A C 1
ATOM 798 O O . TYR A 1 103 ? 6.938 4.032 0.906 1.00 88.44 103 TYR A O 1
ATOM 806 N N . THR A 1 104 ? 8.483 5.355 -0.026 1.00 90.00 104 THR A N 1
ATOM 807 C CA . THR A 1 104 ? 7.867 6.608 0.437 1.00 90.00 104 THR A CA 1
ATOM 808 C C . THR A 1 104 ? 6.459 6.761 -0.122 1.00 90.00 104 THR A C 1
ATOM 810 O O . THR A 1 104 ? 5.547 7.139 0.605 1.00 90.00 104 THR A O 1
ATOM 813 N N . TRP A 1 105 ? 6.255 6.455 -1.400 1.00 92.69 105 TRP A N 1
ATOM 814 C CA . TRP A 1 105 ? 4.933 6.509 -2.014 1.00 92.69 105 TRP A CA 1
ATOM 815 C C . TRP A 1 105 ? 3.968 5.470 -1.422 1.00 92.69 105 TRP A C 1
ATOM 817 O O .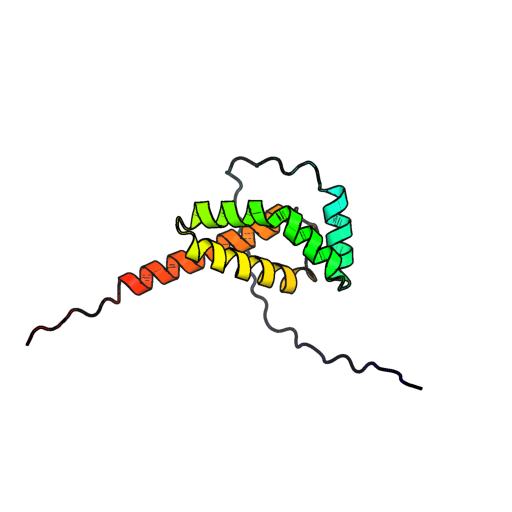 TRP A 1 105 ? 2.847 5.816 -1.051 1.00 92.69 105 TRP A O 1
ATOM 827 N N . MET A 1 106 ? 4.424 4.231 -1.232 1.00 92.38 106 MET A N 1
ATOM 828 C CA . MET A 1 106 ? 3.651 3.148 -0.622 1.00 92.38 106 MET A CA 1
ATOM 829 C C . MET A 1 106 ? 3.288 3.454 0.835 1.00 92.38 106 MET A C 1
ATOM 831 O O . MET A 1 106 ? 2.144 3.273 1.247 1.00 92.38 106 MET A O 1
ATOM 835 N N . TYR A 1 107 ? 4.228 4.013 1.598 1.00 91.69 107 TYR A N 1
ATOM 836 C CA . TYR A 1 107 ? 4.009 4.474 2.967 1.00 91.69 107 TYR A CA 1
ATOM 837 C C . TYR A 1 107 ? 2.836 5.460 3.051 1.00 91.69 107 TYR A C 1
ATOM 839 O O . TYR A 1 107 ? 2.008 5.368 3.958 1.00 91.69 107 TYR A O 1
ATOM 847 N N . ARG A 1 108 ? 2.719 6.381 2.082 1.00 91.56 108 ARG A N 1
ATOM 848 C CA . ARG A 1 108 ? 1.610 7.350 2.018 1.00 91.56 108 ARG A CA 1
ATOM 849 C C . ARG A 1 108 ? 0.272 6.669 1.780 1.00 91.56 108 ARG A C 1
ATOM 851 O O . ARG A 1 108 ? -0.700 7.008 2.445 1.00 91.56 108 ARG A O 1
ATOM 858 N N . ILE A 1 109 ? 0.228 5.712 0.854 1.00 94.19 109 ILE A N 1
ATOM 85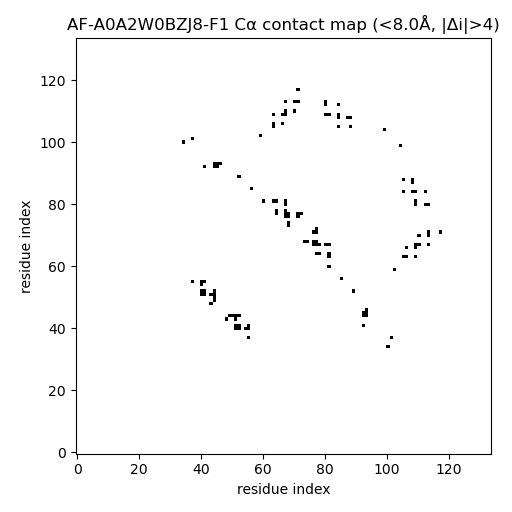9 C CA . ILE A 1 109 ? -0.986 4.943 0.557 1.00 94.19 109 ILE A CA 1
ATOM 860 C C . ILE A 1 109 ? -1.465 4.222 1.821 1.00 94.19 109 ILE A C 1
ATOM 862 O O . ILE A 1 109 ? -2.623 4.371 2.204 1.00 94.19 109 ILE A O 1
ATOM 866 N N . VAL A 1 110 ? -0.564 3.499 2.491 1.00 94.00 110 VAL A N 1
ATOM 867 C CA . VAL A 1 110 ? -0.871 2.738 3.712 1.00 94.00 110 VAL A CA 1
ATOM 868 C C . VAL A 1 110 ? -1.324 3.660 4.838 1.00 94.00 110 VAL A C 1
ATOM 870 O O . VAL A 1 110 ? -2.354 3.416 5.454 1.00 94.00 110 VAL A O 1
ATOM 873 N N . THR A 1 111 ? -0.600 4.753 5.084 1.00 93.06 111 THR A N 1
ATOM 874 C CA . THR A 1 111 ? -0.949 5.693 6.159 1.00 93.06 111 THR A CA 1
ATOM 875 C C . THR A 1 111 ? -2.319 6.326 5.922 1.00 93.06 111 THR A C 1
ATOM 877 O O . THR A 1 111 ? -3.125 6.384 6.849 1.00 93.06 111 THR A O 1
ATOM 880 N N . ASN A 1 112 ? -2.626 6.736 4.686 1.00 93.94 112 ASN A N 1
ATOM 881 C CA . ASN A 1 112 ? -3.941 7.288 4.352 1.00 93.94 112 ASN A CA 1
ATOM 882 C C . ASN A 1 112 ? -5.056 6.260 4.585 1.00 93.94 112 ASN A C 1
ATOM 884 O O . ASN A 1 112 ? -6.064 6.587 5.204 1.00 93.94 112 ASN A O 1
ATOM 888 N N . LEU A 1 113 ? -4.845 5.007 4.166 1.00 94.31 113 LEU A N 1
ATOM 889 C CA . LEU A 1 113 ? -5.781 3.912 4.428 1.00 94.31 113 LEU A CA 1
ATOM 890 C C . LEU A 1 113 ? -6.012 3.702 5.928 1.00 94.31 113 LEU A C 1
ATOM 892 O O . LEU A 1 113 ? -7.157 3.682 6.369 1.00 94.31 113 LEU A O 1
ATOM 896 N N . CYS A 1 114 ? -4.949 3.619 6.730 1.00 91.56 114 CYS A N 1
ATOM 897 C CA . CYS A 1 114 ? -5.062 3.477 8.183 1.00 91.56 114 CYS A CA 1
ATOM 898 C C . CYS A 1 114 ? -5.877 4.609 8.812 1.00 91.56 114 CYS A C 1
ATOM 900 O O . CYS A 1 114 ? -6.769 4.354 9.619 1.00 91.56 114 CYS A O 1
ATOM 902 N N . LEU A 1 115 ? -5.601 5.859 8.433 1.00 90.50 115 LEU A N 1
ATOM 903 C CA . LEU A 1 115 ? -6.321 7.018 8.960 1.00 90.50 115 LEU A CA 1
ATOM 904 C C . LEU A 1 115 ? -7.807 6.992 8.577 1.00 90.50 115 LEU A C 1
ATOM 906 O O . LEU A 1 115 ? -8.658 7.279 9.423 1.00 90.50 115 LEU A O 1
ATOM 910 N N . ASP A 1 116 ? -8.128 6.604 7.342 1.00 90.25 116 ASP A N 1
ATOM 911 C CA . ASP A 1 116 ? -9.509 6.472 6.873 1.00 90.25 116 ASP A CA 1
ATOM 912 C C . ASP A 1 116 ? -10.258 5.349 7.610 1.00 90.25 116 ASP A C 1
ATOM 914 O O . ASP A 1 116 ? -11.399 5.545 8.041 1.00 90.25 116 ASP A O 1
ATOM 918 N N . HIS A 1 117 ? -9.618 4.194 7.819 1.00 89.19 117 HIS A N 1
ATOM 919 C CA . HIS A 1 117 ? -10.172 3.083 8.601 1.00 89.19 117 HIS A CA 1
ATOM 920 C C . HIS A 1 117 ? -10.444 3.492 10.056 1.00 89.19 117 HIS A C 1
ATOM 922 O O . HIS A 1 117 ? -11.548 3.289 10.574 1.00 89.19 117 HIS A O 1
ATOM 928 N N . LEU A 1 118 ? -9.476 4.139 10.713 1.00 86.62 118 LEU A N 1
ATOM 929 C CA . LEU A 1 118 ? -9.612 4.602 12.096 1.00 86.62 118 LEU A CA 1
ATOM 930 C C . LEU A 1 118 ? -10.718 5.658 12.248 1.00 86.62 118 LEU A C 1
ATOM 932 O O . LEU A 1 118 ? -11.484 5.610 13.214 1.00 86.62 118 LEU A O 1
ATOM 936 N N . ARG A 1 119 ? -10.854 6.575 11.279 1.00 87.44 119 ARG A N 1
ATOM 937 C CA . ARG A 1 119 ? -11.950 7.558 11.242 1.00 87.44 119 ARG A CA 1
ATOM 938 C C . ARG A 1 119 ? -13.319 6.883 11.172 1.00 87.44 119 ARG A C 1
ATOM 940 O O . ARG A 1 119 ? -14.181 7.194 11.990 1.00 87.44 119 ARG A O 1
ATOM 947 N N . LYS A 1 120 ? -13.504 5.921 10.261 1.00 85.38 120 LYS A N 1
ATOM 948 C CA . LYS A 1 120 ? -14.767 5.168 10.116 1.00 85.38 120 LYS A CA 1
ATOM 949 C C . LYS A 1 120 ? -15.129 4.393 11.384 1.00 85.38 120 LYS A C 1
ATOM 951 O O . LYS A 1 120 ? -16.292 4.363 11.786 1.00 85.38 120 LYS A O 1
ATOM 956 N N . LYS A 1 121 ? -14.133 3.802 12.052 1.00 82.25 121 LYS A N 1
ATOM 957 C CA . LYS A 1 121 ? -14.325 3.072 13.313 1.00 82.25 121 LYS A CA 1
ATOM 958 C C . LYS A 1 121 ? -14.807 3.975 14.448 1.00 82.25 121 LYS A C 1
ATOM 960 O O . LYS A 1 121 ? -15.605 3.525 15.270 1.00 82.25 121 LYS A O 1
ATOM 965 N N . LYS A 1 122 ? -14.342 5.229 14.499 1.00 76.62 122 LYS A N 1
ATOM 966 C CA . LYS A 1 122 ? -14.795 6.205 15.498 1.00 76.62 122 LYS A CA 1
ATOM 967 C C . LYS A 1 122 ? -16.271 6.555 15.302 1.00 76.62 122 LYS A C 1
ATOM 969 O O . LYS A 1 122 ? -17.033 6.412 16.249 1.00 76.62 122 LYS A O 1
ATOM 974 N N . THR A 1 123 ? -16.682 6.882 14.076 1.00 76.81 123 THR A N 1
ATOM 975 C CA . THR A 1 123 ? -18.091 7.172 13.755 1.00 76.81 123 THR A CA 1
ATOM 976 C C . THR A 1 123 ? -19.014 5.999 14.099 1.00 76.81 123 THR A C 1
ATOM 978 O O . THR A 1 123 ? -20.020 6.189 14.767 1.00 76.81 123 THR A O 1
ATOM 981 N N . ARG A 1 124 ? -18.641 4.755 13.757 1.00 70.31 124 ARG A N 1
ATOM 982 C CA . ARG A 1 124 ? -19.481 3.578 14.058 1.00 70.31 124 ARG A CA 1
ATOM 983 C C . ARG A 1 124 ? -19.655 3.302 15.559 1.00 70.31 124 ARG A C 1
ATOM 985 O O . ARG A 1 124 ? -20.619 2.651 15.944 1.00 70.31 124 ARG A O 1
ATOM 992 N N . ARG A 1 125 ? -18.717 3.733 16.410 1.00 64.06 125 ARG A N 1
ATOM 993 C CA . ARG A 1 125 ? -18.844 3.582 17.871 1.00 64.06 125 ARG A CA 1
ATOM 994 C C . ARG A 1 125 ? -19.812 4.590 18.488 1.00 64.06 125 ARG A C 1
ATOM 996 O O . ARG A 1 125 ? -20.338 4.308 19.557 1.00 64.06 125 ARG A O 1
ATOM 1003 N N . GLU A 1 126 ? -20.026 5.730 17.840 1.00 58.81 126 GLU A N 1
ATOM 1004 C CA . GLU A 1 126 ? -20.931 6.780 18.320 1.00 58.81 126 GLU A CA 1
ATOM 1005 C C . GLU A 1 126 ? -22.404 6.456 17.983 1.00 58.81 126 GLU A C 1
ATOM 1007 O O . GLU A 1 126 ? -23.284 6.788 18.768 1.00 58.81 126 GLU A O 1
ATOM 1012 N N . ASP A 1 127 ? -22.667 5.684 16.920 1.00 56.12 127 ASP A N 1
ATOM 1013 C CA . ASP A 1 127 ? -24.013 5.235 16.510 1.00 56.12 127 ASP A CA 1
ATOM 1014 C C . ASP A 1 127 ? -24.499 3.947 17.212 1.00 56.12 127 ASP A C 1
ATOM 1016 O O . ASP A 1 127 ? -25.230 3.144 16.626 1.00 56.12 127 ASP A O 1
ATOM 1020 N N . SER A 1 128 ? -24.107 3.693 18.464 1.00 48.16 128 SER A N 1
ATOM 1021 C CA . SER A 1 128 ? -24.716 2.581 19.208 1.00 48.16 128 SER A CA 1
ATOM 1022 C C . SER A 1 128 ? -26.166 2.960 19.552 1.00 48.16 128 SER A C 1
ATOM 1024 O O . SER A 1 128 ? -26.356 3.910 20.314 1.00 48.16 128 SER A O 1
ATOM 1026 N N . PRO A 1 129 ? -27.198 2.267 19.025 1.00 55.41 129 PRO A N 1
ATOM 1027 C CA . PRO A 1 129 ? -28.578 2.595 19.346 1.00 55.41 129 PRO A CA 1
ATOM 1028 C C . PRO A 1 129 ? -28.785 2.337 20.836 1.00 55.41 129 PRO A C 1
ATOM 1030 O O . PRO A 1 129 ? -28.587 1.222 21.322 1.00 55.41 129 PRO A O 1
ATOM 1033 N N . VAL A 1 130 ? -29.142 3.391 21.566 1.00 60.62 130 VAL A N 1
ATOM 1034 C CA . VAL A 1 130 ? -29.649 3.282 22.931 1.00 60.62 130 VAL A CA 1
ATOM 1035 C C . VAL A 1 130 ? -30.831 2.316 22.879 1.00 60.62 130 VAL A C 1
ATOM 1037 O O . VAL A 1 130 ? -31.815 2.575 22.186 1.00 60.62 130 VAL A O 1
ATOM 1040 N N . MET A 1 131 ? -30.703 1.178 23.563 1.00 56.66 131 MET A N 1
ATOM 1041 C CA . MET A 1 131 ? -31.837 0.308 23.845 1.00 56.66 131 MET A CA 1
ATOM 1042 C C . MET A 1 131 ? -32.853 1.133 24.632 1.00 56.66 131 MET A C 1
ATOM 1044 O O . MET A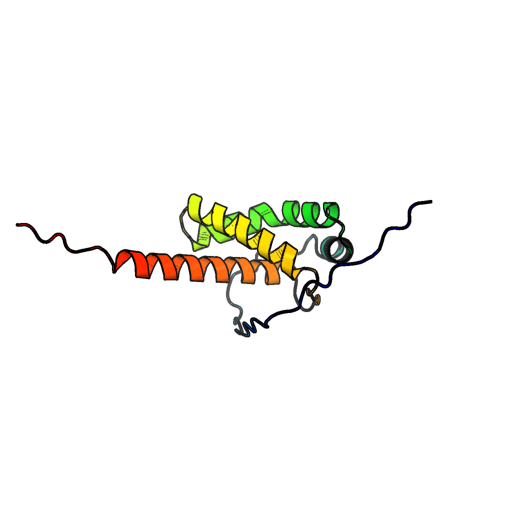 1 131 ? -32.552 1.624 25.719 1.00 56.66 131 MET A O 1
ATOM 1048 N N . VAL A 1 132 ? -34.032 1.330 24.049 1.00 55.66 132 VAL A N 1
ATOM 1049 C CA . VAL A 1 132 ? -35.197 1.815 24.781 1.00 55.66 132 VAL A CA 1
ATOM 1050 C C . VAL A 1 132 ? -35.822 0.570 25.400 1.00 55.66 132 VAL A C 1
ATOM 1052 O O . VAL A 1 132 ? -36.469 -0.202 24.697 1.00 55.66 132 VAL A O 1
ATOM 1055 N N . ASP A 1 133 ? -35.537 0.333 26.681 1.00 58.28 133 ASP A N 1
ATOM 1056 C CA . ASP A 1 133 ? -36.259 -0.652 27.487 1.00 58.28 133 ASP A CA 1
ATOM 1057 C C . ASP A 1 133 ? -37.745 -0.255 27.549 1.00 58.28 133 ASP A C 1
ATOM 1059 O O . ASP A 1 133 ? -38.068 0.893 27.875 1.00 58.28 133 ASP A O 1
ATOM 1063 N N . ALA A 1 134 ? -38.637 -1.197 27.231 1.00 56.62 134 ALA A N 1
ATOM 1064 C CA . ALA A 1 134 ? -40.079 -1.117 27.469 1.00 56.62 134 ALA A CA 1
ATOM 1065 C C . ALA A 1 134 ? -40.647 -2.511 27.761 1.00 56.62 134 ALA A C 1
ATOM 1067 O O . ALA A 1 134 ? -40.324 -3.448 26.994 1.00 56.62 134 ALA A O 1
#

Solvent-accessible surface area (backbone atoms only — not comparable to full-atom values): 8460 Å² total; per-residue (Å²): 138,89,80,88,83,82,81,77,82,78,76,87,76,79,88,78,80,77,87,68,91,78,81,89,84,71,88,76,76,80,74,74,88,50,64,75,59,50,55,55,31,50,55,41,29,52,75,65,36,62,66,34,42,52,52,53,44,71,73,42,46,67,61,49,38,53,49,33,30,70,73,61,76,34,69,69,60,11,52,52,44,42,53,52,34,53,55,50,45,64,74,48,45,70,72,64,79,75,88,59,55,68,65,61,55,50,50,50,49,41,51,51,47,48,53,53,52,54,53,53,54,54,56,61,65,71,68,62,78,78,81,78,87,128